Protein AF-A0A6I1GCZ5-F1 (afdb_monomer_lite)

Radius of gyration: 18.18 Å; chains: 1; bounding box: 44×17×54 Å

Sequence (79 aa):
MHAALDELASARARIDRVHADVEEVVAALVAASAIPWSGPAAGAWRARVGAARRSAGVGLSDLTELRALLERLETGPAT

Secondary structure (DSSP, 8-state):
-HHHHHHHHHHHHHHHHHHHHHHHHHHHHHHHHTS---SHHHHHHHHHHHHHHHHHHHHHHHHHHHHHHHHHHHH----

pLDDT: mean 90.88, std 10.21, range [44.0, 98.0]

Structure (mmCIF, N/CA/C/O backbone):
data_AF-A0A6I1GCZ5-F1
#
_entry.id   AF-A0A6I1GCZ5-F1
#
loop_
_atom_site.group_PDB
_atom_site.id
_atom_site.type_symbol
_atom_site.label_atom_id
_atom_site.label_alt_id
_atom_site.label_comp_id
_atom_site.label_asym_id
_atom_site.label_entity_id
_atom_site.label_seq_id
_atom_site.pdbx_PDB_ins_code
_atom_site.Cartn_x
_atom_site.Cartn_y
_atom_site.Cartn_z
_atom_site.occupancy
_atom_site.B_iso_or_equiv
_atom_site.auth_seq_id
_atom_site.auth_comp_id
_atom_site.auth_asym_id
_atom_site.auth_atom_id
_atom_site.pdbx_PDB_model_num
ATOM 1 N N . MET A 1 1 ? -21.185 5.112 22.982 1.00 64.38 1 MET A N 1
ATOM 2 C CA . MET A 1 1 ? -20.715 3.729 22.755 1.00 64.38 1 MET A CA 1
ATOM 3 C C . MET A 1 1 ? -20.860 3.336 21.290 1.00 64.38 1 MET A C 1
ATOM 5 O O . MET A 1 1 ? -19.828 3.132 20.679 1.00 64.38 1 MET A O 1
ATOM 9 N N . HIS A 1 2 ? -22.065 3.356 20.698 1.00 74.44 2 HIS A N 1
ATOM 10 C CA . HIS A 1 2 ? -22.248 3.083 19.257 1.00 74.44 2 HIS A CA 1
ATOM 11 C C . HIS A 1 2 ? -21.380 3.964 18.337 1.00 74.44 2 HIS A C 1
ATOM 13 O O . HIS A 1 2 ? -20.572 3.424 17.598 1.00 74.44 2 HIS A O 1
ATOM 19 N N . ALA A 1 3 ? -21.414 5.295 18.490 1.00 85.12 3 ALA A N 1
ATOM 20 C CA . ALA A 1 3 ? -20.618 6.200 17.644 1.00 85.12 3 ALA A CA 1
ATOM 21 C C . ALA A 1 3 ? -19.095 5.937 17.677 1.00 85.12 3 ALA A C 1
ATOM 23 O O . ALA A 1 3 ? -18.431 6.041 16.655 1.00 85.12 3 ALA A O 1
ATOM 24 N N . ALA A 1 4 ? -18.542 5.548 18.832 1.00 82.44 4 ALA A N 1
ATOM 25 C CA . ALA A 1 4 ? -17.114 5.244 18.952 1.00 82.44 4 ALA A CA 1
ATOM 26 C C . ALA A 1 4 ? -16.743 3.926 18.247 1.00 82.44 4 ALA A C 1
ATOM 28 O O . ALA A 1 4 ? -15.684 3.832 17.639 1.00 82.44 4 ALA A O 1
ATOM 29 N N . LEU A 1 5 ? -17.620 2.917 18.297 1.00 84.69 5 LEU A N 1
ATOM 30 C CA . LEU A 1 5 ? -17.428 1.665 17.557 1.00 84.69 5 LEU A CA 1
ATOM 31 C C . LEU A 1 5 ? -17.556 1.885 16.041 1.00 84.69 5 LEU A C 1
ATOM 33 O O . LEU A 1 5 ? -16.790 1.305 15.277 1.00 84.69 5 LEU A O 1
ATOM 37 N N . ASP A 1 6 ? -18.459 2.769 15.608 1.00 89.38 6 ASP A N 1
ATOM 38 C CA . ASP A 1 6 ? -18.605 3.139 14.195 1.00 89.38 6 ASP A CA 1
ATOM 39 C C . ASP A 1 6 ? -17.359 3.872 13.663 1.00 89.38 6 ASP A C 1
ATOM 41 O O . ASP A 1 6 ? -16.907 3.617 12.542 1.00 89.38 6 ASP A O 1
ATOM 45 N N . GLU A 1 7 ? -16.755 4.749 14.473 1.00 90.00 7 GLU A N 1
ATOM 46 C CA . GLU A 1 7 ? -15.487 5.413 14.147 1.00 90.00 7 GLU A CA 1
ATOM 47 C C . GLU A 1 7 ? -14.333 4.410 13.991 1.00 90.00 7 GLU A C 1
ATOM 49 O O . GLU A 1 7 ? -13.573 4.500 13.022 1.00 90.00 7 GLU A O 1
ATOM 54 N N . LEU A 1 8 ? -14.230 3.419 14.886 1.00 89.69 8 LEU A N 1
ATOM 55 C CA . LEU A 1 8 ? -13.225 2.350 14.796 1.00 89.69 8 LEU A CA 1
ATOM 56 C C . LEU A 1 8 ? -13.428 1.485 13.543 1.00 89.69 8 LEU A C 1
ATOM 58 O O . LEU A 1 8 ? -12.476 1.244 12.795 1.00 89.69 8 LEU A O 1
ATOM 62 N N . ALA A 1 9 ? -14.672 1.102 13.247 1.00 90.06 9 ALA A N 1
ATOM 63 C CA . ALA A 1 9 ? -15.004 0.339 12.047 1.00 90.06 9 ALA A CA 1
ATOM 64 C C . ALA A 1 9 ? -14.662 1.111 10.759 1.00 90.06 9 ALA A C 1
ATOM 66 O O . ALA A 1 9 ? -14.114 0.537 9.812 1.00 90.06 9 ALA A O 1
ATOM 67 N N . SER A 1 10 ? -14.933 2.420 10.733 1.00 93.25 10 SER A N 1
ATOM 68 C CA . SER A 1 10 ? -14.565 3.314 9.629 1.00 93.25 10 SER A CA 1
ATOM 69 C C . SER A 1 10 ? -13.045 3.424 9.462 1.00 93.25 10 SER A C 1
ATOM 71 O O . SER A 1 10 ? -12.530 3.343 8.342 1.00 93.25 10 SER A O 1
ATOM 73 N N . ALA A 1 11 ? -12.305 3.537 10.571 1.00 93.69 11 ALA A N 1
ATOM 74 C CA . ALA A 1 11 ? -10.847 3.566 10.559 1.00 93.69 11 ALA A CA 1
ATOM 75 C C . ALA A 1 11 ? -10.253 2.265 9.995 1.00 93.69 11 ALA A C 1
ATOM 77 O O . ALA A 1 11 ? -9.385 2.327 9.123 1.00 93.69 11 ALA A O 1
ATOM 78 N N . ARG A 1 12 ? -10.771 1.097 10.401 1.00 94.12 12 ARG A N 1
ATOM 79 C CA . ARG A 1 12 ? -10.364 -0.206 9.846 1.00 94.12 12 ARG A CA 1
ATOM 80 C C . ARG A 1 12 ? -10.624 -0.286 8.345 1.00 94.12 12 ARG A C 1
ATOM 82 O O . ARG A 1 12 ? -9.707 -0.582 7.586 1.00 94.12 12 ARG A O 1
ATOM 89 N N . ALA A 1 13 ? -11.834 0.059 7.903 1.00 95.19 13 ALA A N 1
ATOM 90 C CA . ALA A 1 13 ? -12.181 0.041 6.482 1.00 95.19 13 ALA A CA 1
ATOM 91 C C . ALA A 1 13 ? -11.280 0.970 5.649 1.00 95.19 13 ALA A C 1
ATOM 93 O O . ALA A 1 13 ? -10.971 0.684 4.491 1.00 95.19 13 ALA A O 1
ATOM 94 N N . ARG A 1 14 ? -10.842 2.093 6.231 1.00 96.69 14 ARG A N 1
ATOM 95 C CA . ARG A 1 14 ? -9.876 2.991 5.596 1.00 96.69 14 ARG A CA 1
ATOM 96 C C . ARG A 1 14 ? -8.482 2.371 5.521 1.00 96.69 14 ARG A C 1
ATOM 98 O O . ARG A 1 14 ? -7.861 2.488 4.471 1.00 96.69 14 ARG A O 1
ATOM 105 N N . I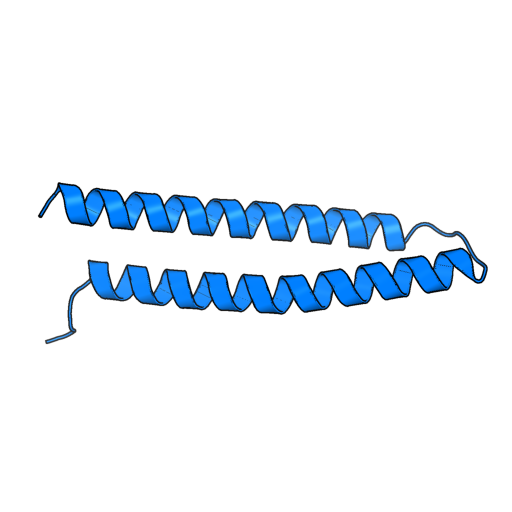LE A 1 15 ? -8.003 1.738 6.591 1.00 96.62 15 ILE A N 1
ATOM 106 C CA . ILE A 1 15 ? -6.706 1.047 6.600 1.00 96.62 15 ILE A CA 1
ATOM 107 C C . ILE A 1 15 ? -6.685 -0.062 5.549 1.00 96.62 15 ILE A C 1
ATOM 109 O O . ILE A 1 15 ? -5.767 -0.088 4.737 1.00 96.62 15 ILE A O 1
ATOM 113 N N . ASP A 1 16 ? -7.716 -0.906 5.505 1.00 95.75 16 ASP A N 1
ATOM 114 C CA . ASP A 1 16 ? -7.801 -2.014 4.547 1.00 95.75 16 ASP A CA 1
ATOM 115 C C . ASP A 1 16 ? -7.790 -1.514 3.096 1.00 95.75 16 ASP A C 1
ATOM 117 O O . ASP A 1 16 ? -7.108 -2.082 2.244 1.00 95.75 16 ASP A O 1
ATOM 121 N N . ARG A 1 17 ? -8.487 -0.402 2.817 1.00 97.81 17 ARG A N 1
ATOM 122 C CA . ARG A 1 17 ? -8.466 0.231 1.492 1.00 97.81 17 ARG A CA 1
ATOM 123 C C . ARG A 1 17 ? -7.077 0.752 1.137 1.00 97.81 17 ARG A C 1
ATOM 125 O O . ARG A 1 17 ? -6.576 0.446 0.066 1.00 97.81 17 ARG A O 1
ATOM 132 N N . VAL A 1 18 ? -6.443 1.506 2.038 1.00 97.38 18 VAL A N 1
ATOM 133 C CA . VAL A 1 18 ? -5.099 2.055 1.790 1.00 97.38 18 VAL A CA 1
ATOM 134 C C . VAL A 1 18 ? -4.078 0.930 1.611 1.00 97.38 18 VAL A C 1
ATOM 136 O O . VAL A 1 18 ? -3.203 1.043 0.759 1.00 97.38 18 VAL A O 1
ATOM 139 N N . HIS A 1 19 ? -4.199 -0.158 2.372 1.00 97.50 19 HIS A N 1
ATOM 140 C CA . HIS A 1 19 ? -3.349 -1.336 2.225 1.00 97.50 19 HIS A CA 1
ATOM 141 C C . HIS A 1 19 ? -3.466 -1.926 0.813 1.00 97.50 19 HIS A C 1
ATOM 143 O O . HIS A 1 19 ? -2.458 -2.049 0.119 1.00 97.50 19 HIS A O 1
ATOM 149 N N . ALA A 1 20 ? -4.696 -2.189 0.357 1.00 97.31 20 ALA A N 1
ATOM 150 C CA . ALA A 1 20 ? -4.959 -2.713 -0.981 1.00 97.31 20 ALA A CA 1
ATOM 151 C C . ALA A 1 20 ? -4.467 -1.767 -2.094 1.00 97.31 20 ALA A C 1
ATOM 153 O O . ALA A 1 20 ? -3.795 -2.214 -3.024 1.00 97.31 20 ALA A O 1
ATOM 154 N N . ASP A 1 21 ? -4.726 -0.461 -1.971 1.00 98.00 21 ASP A N 1
ATOM 155 C CA . ASP A 1 21 ? -4.297 0.547 -2.949 1.00 98.00 21 ASP A CA 1
ATOM 156 C C . ASP A 1 21 ? -2.760 0.583 -3.077 1.00 98.00 21 ASP A C 1
ATOM 158 O O . ASP A 1 21 ? -2.204 0.664 -4.176 1.00 98.00 21 ASP A O 1
ATOM 162 N N . VAL A 1 22 ? -2.041 0.504 -1.950 1.00 97.50 22 VAL A N 1
ATOM 163 C CA . VAL A 1 22 ? -0.571 0.486 -1.932 1.00 97.50 22 VAL A CA 1
ATOM 164 C C . VAL A 1 22 ? -0.031 -0.802 -2.559 1.00 97.50 22 VAL A C 1
ATOM 166 O O . VAL A 1 22 ? 0.917 -0.740 -3.348 1.00 97.50 22 VAL A O 1
ATOM 169 N N . GLU A 1 23 ? -0.621 -1.958 -2.245 1.00 96.75 23 GLU A N 1
ATOM 170 C CA . GLU A 1 23 ? -0.250 -3.241 -2.853 1.00 96.75 23 GLU A CA 1
ATOM 171 C C . GLU A 1 23 ? -0.446 -3.226 -4.376 1.00 96.75 23 GLU A C 1
ATOM 173 O O . GLU A 1 23 ? 0.463 -3.625 -5.113 1.00 96.75 23 GLU A O 1
ATOM 178 N N . GLU A 1 24 ? -1.576 -2.702 -4.857 1.00 97.81 24 GLU A N 1
ATOM 179 C CA . GLU A 1 24 ? -1.887 -2.579 -6.285 1.00 97.81 24 GLU A CA 1
ATOM 180 C C . GLU A 1 24 ? -0.864 -1.696 -7.014 1.00 97.81 24 GLU A C 1
ATOM 182 O O . GLU A 1 24 ? -0.273 -2.104 -8.021 1.00 97.81 24 GLU A O 1
ATOM 187 N N . VAL A 1 25 ? -0.586 -0.503 -6.478 1.00 97.00 25 VAL A N 1
ATOM 188 C CA . VAL A 1 25 ? 0.375 0.438 -7.074 1.00 97.00 25 VAL A CA 1
ATOM 189 C C . VAL A 1 25 ? 1.780 -0.163 -7.124 1.00 97.00 25 VAL A C 1
ATOM 191 O O . VAL A 1 25 ? 2.475 -0.053 -8.141 1.00 97.00 25 VAL A O 1
ATOM 194 N N . VAL A 1 26 ? 2.220 -0.830 -6.053 1.00 96.56 26 VAL A N 1
ATOM 195 C CA . VAL A 1 26 ? 3.535 -1.486 -6.018 1.00 96.56 26 VAL A CA 1
ATOM 196 C C . VAL A 1 26 ? 3.604 -2.625 -7.031 1.00 96.56 26 VAL A C 1
ATOM 198 O O . VAL A 1 26 ? 4.613 -2.743 -7.733 1.00 96.56 26 VAL A O 1
ATOM 201 N N . ALA A 1 27 ? 2.552 -3.437 -7.153 1.00 95.94 27 ALA A N 1
ATOM 202 C CA . ALA A 1 27 ? 2.490 -4.512 -8.137 1.00 95.94 27 ALA A CA 1
ATOM 203 C C . ALA A 1 27 ? 2.606 -3.971 -9.572 1.00 95.94 27 ALA A C 1
ATOM 205 O O . ALA A 1 27 ? 3.407 -4.486 -10.359 1.00 95.94 27 ALA A O 1
ATOM 206 N N . ALA A 1 28 ? 1.899 -2.882 -9.890 1.00 96.38 28 ALA A N 1
ATOM 207 C CA . ALA A 1 28 ? 1.974 -2.224 -11.193 1.00 96.38 28 ALA A CA 1
ATOM 208 C C . ALA A 1 28 ? 3.386 -1.686 -11.498 1.00 96.38 28 ALA A C 1
ATOM 210 O O . ALA A 1 28 ? 3.916 -1.898 -12.593 1.00 96.38 28 ALA A O 1
ATOM 211 N N . LEU A 1 29 ? 4.042 -1.047 -10.521 1.00 95.19 29 LEU A N 1
ATOM 212 C CA . LEU A 1 29 ? 5.419 -0.559 -10.664 1.00 95.19 29 LEU A CA 1
ATOM 213 C C . LEU A 1 29 ? 6.418 -1.701 -10.887 1.00 95.19 29 LEU A C 1
ATOM 215 O O . LEU A 1 29 ? 7.314 -1.591 -11.729 1.00 95.19 29 LEU A O 1
ATOM 219 N N . VAL A 1 30 ? 6.265 -2.807 -10.154 1.00 94.31 30 VAL A N 1
ATOM 220 C CA . VAL A 1 30 ? 7.107 -3.999 -10.314 1.00 94.31 30 VAL A CA 1
ATOM 221 C C . VAL A 1 30 ? 6.916 -4.607 -11.702 1.00 94.31 30 VAL A C 1
ATOM 223 O O . VAL A 1 30 ? 7.914 -4.869 -12.377 1.00 94.31 30 VAL A O 1
ATOM 226 N N . ALA A 1 31 ? 5.676 -4.752 -12.171 1.00 94.00 31 ALA A N 1
ATOM 227 C CA . ALA A 1 31 ? 5.384 -5.239 -13.518 1.00 94.00 31 ALA A CA 1
ATOM 228 C C . ALA A 1 31 ? 6.009 -4.337 -14.598 1.00 94.00 31 ALA A C 1
ATOM 230 O O . ALA A 1 31 ? 6.707 -4.823 -15.488 1.00 94.00 31 ALA A O 1
ATOM 231 N N . ALA A 1 32 ? 5.869 -3.014 -14.470 1.00 89.50 32 ALA A N 1
ATOM 232 C CA . ALA A 1 32 ? 6.491 -2.048 -15.377 1.00 89.50 32 ALA A CA 1
ATOM 233 C C . ALA A 1 32 ? 8.034 -2.104 -15.353 1.00 89.50 32 ALA A C 1
ATOM 235 O O . ALA A 1 32 ? 8.699 -1.797 -16.343 1.00 89.50 32 ALA A O 1
ATOM 236 N N . SER A 1 33 ? 8.641 -2.512 -14.235 1.00 90.62 33 SER A N 1
ATOM 237 C CA . SER A 1 33 ? 10.098 -2.673 -14.118 1.00 90.62 33 SER A CA 1
ATOM 238 C C . SER A 1 33 ? 10.652 -3.927 -14.814 1.00 90.62 33 SER A C 1
ATOM 240 O O . SER A 1 33 ? 11.851 -3.975 -15.121 1.00 90.62 33 SER A O 1
ATOM 242 N N . ALA A 1 34 ? 9.787 -4.905 -15.107 1.00 88.50 34 ALA A N 1
ATOM 243 C CA . ALA A 1 34 ? 10.134 -6.156 -15.781 1.00 88.50 34 ALA A CA 1
ATOM 244 C C . ALA A 1 34 ? 10.187 -6.039 -17.318 1.00 88.50 34 ALA A C 1
ATOM 246 O O . ALA A 1 34 ? 10.629 -6.973 -17.984 1.00 88.50 34 ALA A O 1
ATOM 247 N N . ILE A 1 35 ? 9.785 -4.895 -17.890 1.00 85.44 35 ILE A N 1
ATOM 248 C CA . ILE A 1 35 ? 9.842 -4.641 -19.339 1.00 85.44 35 ILE A CA 1
ATOM 249 C C . ILE A 1 35 ? 11.298 -4.810 -19.841 1.00 85.44 35 ILE A C 1
ATOM 251 O O . ILE A 1 35 ? 12.230 -4.297 -19.202 1.00 85.44 35 ILE A O 1
ATOM 255 N N . PRO A 1 36 ? 11.533 -5.509 -20.973 1.00 83.12 36 PRO A N 1
ATOM 256 C CA . PRO A 1 36 ? 12.867 -5.899 -21.442 1.00 83.12 36 PRO A CA 1
ATOM 257 C C . PRO A 1 36 ? 13.600 -4.766 -22.186 1.00 83.12 36 PRO A C 1
ATOM 259 O O . PRO A 1 36 ? 14.059 -4.925 -23.312 1.00 83.12 36 PRO A O 1
ATOM 262 N N . TRP A 1 37 ? 13.731 -3.606 -21.544 1.00 88.81 37 TRP A N 1
ATOM 263 C CA . TRP A 1 37 ? 14.572 -2.493 -21.999 1.00 88.81 37 TRP A CA 1
ATOM 264 C C . TRP A 1 37 ? 15.865 -2.378 -21.179 1.00 88.81 37 TRP A C 1
ATOM 266 O O . TRP A 1 37 ? 15.922 -2.752 -19.998 1.00 88.81 37 TRP A O 1
ATOM 276 N N . SER A 1 38 ? 16.930 -1.887 -21.813 1.00 89.06 38 SER A N 1
ATOM 277 C CA . SER A 1 38 ? 18.292 -1.865 -21.268 1.00 89.06 38 SER A CA 1
ATOM 278 C C . SER A 1 38 ? 18.908 -0.459 -21.284 1.00 89.06 38 SER A C 1
ATOM 280 O O . SER A 1 38 ? 18.332 0.491 -21.809 1.00 89.06 38 SER A O 1
ATOM 282 N N . GLY A 1 39 ? 20.074 -0.321 -20.646 1.00 93.19 39 GLY A N 1
ATOM 283 C CA . GLY A 1 39 ? 20.816 0.937 -20.533 1.00 93.19 39 GLY A CA 1
ATOM 284 C C . GLY A 1 39 ? 20.681 1.636 -19.169 1.00 93.19 39 GLY A C 1
ATOM 285 O O . GLY A 1 39 ? 19.934 1.179 -18.296 1.00 93.19 39 GLY A O 1
ATOM 286 N N . PRO A 1 40 ? 21.409 2.750 -18.959 1.00 93.12 40 PRO A N 1
ATOM 287 C CA . PRO A 1 40 ? 21.499 3.422 -17.658 1.00 93.12 40 PRO A CA 1
ATOM 288 C C . PRO A 1 40 ? 20.145 3.882 -17.101 1.00 93.12 40 PRO A C 1
ATOM 290 O O . PRO A 1 40 ? 19.881 3.730 -15.908 1.00 93.12 40 PRO A O 1
ATOM 293 N N . ALA A 1 41 ? 19.256 4.377 -17.967 1.00 92.31 41 ALA A N 1
ATOM 294 C CA . ALA A 1 41 ? 17.912 4.807 -17.581 1.00 92.31 41 ALA A CA 1
ATOM 295 C C . ALA A 1 41 ? 17.060 3.642 -17.046 1.00 92.31 41 ALA A C 1
ATOM 297 O O . ALA A 1 41 ? 16.384 3.790 -16.028 1.00 92.31 41 ALA A O 1
ATOM 298 N N . ALA A 1 42 ? 17.152 2.462 -17.670 1.00 92.94 42 ALA A N 1
ATOM 299 C CA . ALA A 1 42 ? 16.451 1.267 -17.209 1.00 92.94 42 ALA A CA 1
ATOM 300 C C . ALA A 1 42 ? 16.976 0.792 -15.839 1.00 92.94 42 ALA A C 1
ATOM 302 O O . ALA A 1 42 ? 16.192 0.385 -14.982 1.00 92.94 42 ALA A O 1
ATOM 303 N N . GLY A 1 43 ? 18.290 0.883 -15.599 1.00 94.06 43 GLY A N 1
ATOM 304 C CA . GLY A 1 43 ? 18.889 0.602 -14.288 1.00 94.06 43 GLY A CA 1
ATOM 305 C C . GLY A 1 43 ? 18.399 1.562 -13.197 1.00 94.06 43 GLY A C 1
ATOM 306 O O . GLY A 1 43 ? 17.949 1.120 -12.138 1.00 94.06 43 GLY A O 1
ATOM 307 N N . ALA A 1 44 ? 18.406 2.867 -13.482 1.00 95.06 44 ALA A N 1
ATOM 308 C CA . ALA A 1 44 ? 17.911 3.893 -12.564 1.00 95.06 44 ALA A CA 1
ATOM 309 C C . ALA A 1 44 ? 16.413 3.726 -12.251 1.00 95.06 44 ALA A C 1
ATOM 311 O O . ALA A 1 44 ? 16.006 3.850 -11.095 1.00 95.06 44 ALA A O 1
ATOM 312 N N . TRP A 1 45 ? 15.596 3.393 -13.255 1.00 93.75 45 TRP A N 1
ATOM 313 C CA . TRP A 1 45 ? 14.177 3.084 -13.076 1.00 93.75 45 TRP A CA 1
ATOM 314 C C . TRP A 1 45 ? 13.962 1.904 -12.121 1.00 93.75 45 TRP A C 1
ATOM 316 O O . TRP A 1 45 ? 13.259 2.043 -11.121 1.00 93.75 45 TRP A O 1
ATOM 326 N N . ARG A 1 46 ? 14.625 0.764 -12.364 1.00 95.12 46 ARG A N 1
ATOM 327 C CA . ARG A 1 46 ? 14.512 -0.429 -11.503 1.00 95.12 46 ARG A CA 1
ATOM 328 C C . ARG A 1 46 ? 14.961 -0.152 -10.069 1.00 95.12 46 ARG A C 1
ATOM 330 O O . ARG A 1 46 ? 14.316 -0.615 -9.131 1.00 95.12 46 ARG A O 1
ATOM 337 N N . ALA A 1 47 ? 16.016 0.642 -9.882 1.00 95.50 47 ALA A N 1
ATOM 338 C CA . ALA A 1 47 ? 16.466 1.054 -8.554 1.00 95.50 47 ALA A CA 1
ATOM 339 C C . ALA A 1 47 ? 15.402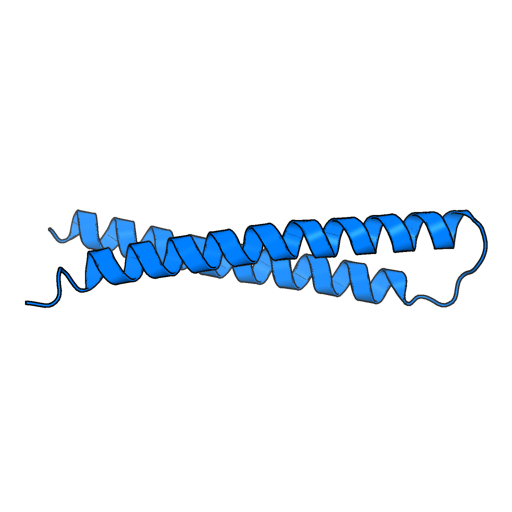 1.886 -7.814 1.00 95.50 47 ALA A C 1
ATOM 341 O O . ALA A 1 47 ? 15.139 1.632 -6.636 1.00 95.50 47 ALA A O 1
ATOM 342 N N . ARG A 1 48 ? 14.747 2.832 -8.507 1.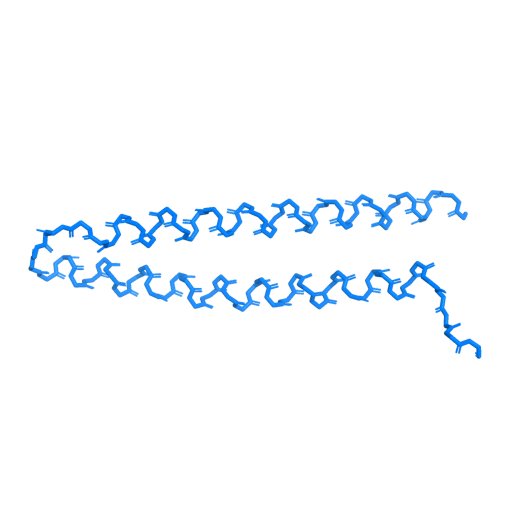00 96.06 48 ARG A N 1
ATOM 343 C CA . ARG A 1 48 ? 13.645 3.636 -7.948 1.00 96.06 48 ARG A CA 1
ATOM 344 C C . ARG A 1 48 ? 12.436 2.776 -7.590 1.00 96.06 48 ARG A C 1
ATOM 346 O O . ARG A 1 48 ? 11.919 2.920 -6.487 1.00 96.06 48 ARG A O 1
ATOM 353 N N . VAL A 1 49 ? 12.039 1.843 -8.458 1.00 96.56 49 VAL A N 1
ATOM 354 C CA . VAL A 1 49 ? 10.961 0.879 -8.166 1.00 96.56 49 VAL A CA 1
ATOM 355 C C . VAL A 1 49 ? 11.311 0.018 -6.950 1.00 96.56 49 VAL A C 1
ATOM 357 O O . VAL A 1 49 ? 10.488 -0.149 -6.053 1.00 96.56 49 VAL A O 1
ATOM 360 N N . GLY A 1 50 ? 12.549 -0.474 -6.857 1.00 96.75 50 GLY A N 1
ATOM 361 C CA . GLY A 1 50 ? 13.017 -1.233 -5.696 1.00 96.75 50 GLY A CA 1
ATOM 362 C C . GLY A 1 50 ? 12.987 -0.426 -4.393 1.00 96.75 50 GLY A C 1
ATOM 363 O O . GLY A 1 50 ? 12.624 -0.964 -3.348 1.00 96.75 50 GLY A O 1
ATOM 364 N N . ALA A 1 51 ? 13.336 0.863 -4.440 1.00 96.81 51 ALA A N 1
ATOM 365 C CA . ALA A 1 51 ? 13.233 1.761 -3.290 1.00 96.81 51 ALA A CA 1
ATOM 366 C C . ALA A 1 51 ? 11.772 2.020 -2.890 1.00 96.81 51 ALA A C 1
ATOM 368 O O . ALA A 1 51 ? 11.443 1.907 -1.711 1.00 96.81 51 ALA A O 1
ATOM 369 N N . ALA A 1 52 ? 10.894 2.281 -3.864 1.00 95.50 52 ALA A N 1
ATOM 370 C CA . ALA A 1 52 ? 9.463 2.465 -3.633 1.00 95.50 52 ALA A CA 1
ATOM 371 C C . ALA A 1 52 ? 8.829 1.220 -2.995 1.00 95.50 52 ALA A C 1
ATOM 373 O O . ALA A 1 52 ? 8.146 1.338 -1.984 1.00 95.50 52 ALA A O 1
ATOM 374 N N . ARG A 1 53 ? 9.140 0.018 -3.504 1.00 97.19 53 ARG A N 1
ATOM 375 C CA . ARG A 1 53 ? 8.672 -1.253 -2.929 1.00 97.19 53 ARG A CA 1
ATOM 376 C C . ARG A 1 53 ? 9.100 -1.427 -1.470 1.00 97.19 53 ARG A C 1
ATOM 378 O O . ARG A 1 53 ? 8.295 -1.861 -0.655 1.00 97.19 53 ARG A O 1
ATOM 385 N N . ARG A 1 54 ? 10.354 -1.107 -1.127 1.00 97.56 54 ARG A N 1
ATOM 386 C CA . ARG A 1 54 ? 10.830 -1.190 0.267 1.00 97.56 54 ARG A CA 1
ATOM 387 C C . ARG A 1 54 ? 10.112 -0.193 1.171 1.00 97.56 54 ARG A C 1
ATOM 389 O O . ARG A 1 54 ? 9.688 -0.573 2.254 1.00 97.56 54 ARG A O 1
ATOM 396 N N . SER A 1 55 ? 9.950 1.049 0.714 1.00 97.25 55 SER A N 1
ATOM 397 C CA . SER A 1 55 ? 9.220 2.079 1.461 1.00 97.25 55 SER A CA 1
ATOM 398 C C . SER A 1 55 ? 7.760 1.689 1.687 1.00 97.25 55 SER A C 1
ATOM 400 O O . SER A 1 55 ? 7.249 1.862 2.787 1.00 97.25 55 SER A O 1
ATOM 402 N N . ALA A 1 56 ? 7.104 1.137 0.665 1.00 97.06 56 ALA A N 1
ATOM 403 C CA . ALA A 1 56 ? 5.743 0.636 0.776 1.00 97.06 56 ALA A CA 1
ATOM 404 C C . ALA A 1 56 ? 5.653 -0.533 1.763 1.00 97.06 56 ALA A C 1
ATOM 406 O O . ALA A 1 56 ? 4.749 -0.551 2.581 1.00 97.06 56 ALA A O 1
ATOM 407 N N . GLY A 1 57 ? 6.621 -1.457 1.753 1.00 97.50 57 GLY A N 1
ATOM 408 C CA . GLY A 1 57 ? 6.675 -2.554 2.723 1.00 97.50 57 GLY A CA 1
ATOM 409 C C . GLY A 1 57 ? 6.729 -2.084 4.181 1.00 97.50 57 GLY A C 1
ATOM 410 O O . GLY A 1 57 ? 6.075 -2.680 5.025 1.00 97.50 57 GLY A O 1
ATOM 411 N N . VAL A 1 58 ? 7.452 -0.995 4.474 1.00 97.50 58 VAL A N 1
ATOM 412 C CA . VAL A 1 58 ? 7.433 -0.374 5.813 1.00 97.50 58 VAL A CA 1
ATOM 413 C C . VAL A 1 58 ? 6.040 0.176 6.130 1.00 97.50 58 VAL A C 1
ATOM 415 O O . VAL A 1 58 ? 5.470 -0.178 7.153 1.00 97.50 58 VAL A O 1
ATOM 418 N N . GLY A 1 59 ? 5.447 0.952 5.218 1.00 96.25 59 GLY A N 1
ATOM 419 C CA . GLY A 1 59 ? 4.112 1.521 5.431 1.00 96.25 59 GLY A CA 1
ATOM 420 C C . GLY A 1 59 ? 2.998 0.474 5.571 1.00 96.25 59 GLY A C 1
ATOM 421 O O . GLY A 1 59 ? 2.086 0.658 6.369 1.00 96.25 59 GLY A O 1
ATOM 422 N N . LEU A 1 60 ? 3.064 -0.641 4.836 1.00 97.12 60 LEU A N 1
ATOM 423 C CA . LEU A 1 60 ? 2.115 -1.755 4.966 1.00 97.12 60 LEU A CA 1
ATOM 424 C C . LEU A 1 60 ? 2.248 -2.452 6.330 1.00 97.12 60 LEU A C 1
ATOM 426 O O . LEU A 1 60 ? 1.233 -2.802 6.937 1.00 97.12 60 LEU A O 1
ATOM 430 N N . SER A 1 61 ? 3.474 -2.604 6.843 1.00 97.38 61 SER A N 1
ATOM 431 C CA . SER A 1 61 ? 3.703 -3.088 8.211 1.00 97.38 61 SER A CA 1
ATOM 432 C C . SER A 1 61 ? 3.093 -2.139 9.244 1.00 97.38 61 SER A C 1
ATOM 434 O O . SER A 1 61 ? 2.342 -2.595 10.103 1.00 97.38 61 SER A O 1
ATOM 436 N N . ASP A 1 62 ? 3.310 -0.827 9.109 1.00 95.94 62 ASP A N 1
ATOM 437 C CA . ASP A 1 62 ? 2.730 0.176 10.015 1.00 95.94 62 ASP A CA 1
ATOM 438 C C . ASP A 1 62 ? 1.188 0.132 9.996 1.00 95.94 62 ASP A C 1
ATOM 440 O O . ASP A 1 62 ? 0.534 0.183 11.038 1.00 95.94 62 ASP A O 1
ATOM 444 N N . LEU A 1 63 ? 0.581 -0.016 8.812 1.00 95.81 63 LEU A N 1
ATOM 445 C CA . LEU A 1 63 ? -0.870 -0.181 8.661 1.00 95.81 63 LEU A CA 1
ATOM 446 C C . LEU A 1 63 ? -1.380 -1.470 9.321 1.00 95.81 63 LEU A C 1
ATOM 448 O O . LEU A 1 63 ? -2.447 -1.459 9.939 1.00 95.81 63 LEU A O 1
ATOM 452 N N . THR A 1 64 ? -0.615 -2.559 9.232 1.00 95.88 64 THR A N 1
ATOM 453 C CA . THR A 1 64 ? -0.931 -3.832 9.895 1.00 95.88 64 THR A CA 1
ATOM 454 C C . THR A 1 64 ? -0.896 -3.683 11.418 1.00 95.88 64 THR A C 1
ATOM 456 O O . THR A 1 64 ? -1.811 -4.140 12.106 1.00 95.88 64 THR A O 1
ATOM 459 N N . GLU A 1 65 ? 0.107 -2.989 11.961 1.00 95.81 65 GLU A N 1
ATOM 460 C CA . GLU A 1 65 ? 0.203 -2.696 13.397 1.00 95.81 65 GLU A CA 1
ATOM 461 C C . GLU A 1 65 ? -0.949 -1.806 13.884 1.00 95.81 65 GLU A C 1
ATOM 463 O O . GLU A 1 65 ? -1.561 -2.088 14.920 1.00 95.81 65 GLU A O 1
ATOM 468 N N . LEU A 1 66 ? -1.299 -0.766 13.118 1.00 94.56 66 LEU A N 1
ATOM 469 C CA . LEU A 1 66 ? -2.443 0.102 13.410 1.00 94.56 66 LEU A CA 1
ATOM 470 C C . LEU A 1 66 ? -3.761 -0.675 13.405 1.00 94.56 66 LEU A C 1
ATOM 472 O O . LEU A 1 66 ? -4.584 -0.492 14.303 1.00 94.56 66 LEU A O 1
ATOM 476 N N . ARG A 1 67 ? -3.957 -1.578 12.441 1.00 94.38 67 ARG A N 1
ATOM 477 C CA . ARG A 1 67 ? -5.136 -2.447 12.402 1.00 94.38 67 ARG A CA 1
ATOM 478 C C . ARG A 1 67 ? -5.216 -3.346 13.638 1.00 94.38 67 ARG A C 1
ATOM 480 O O . ARG A 1 67 ? -6.271 -3.408 14.264 1.00 94.38 67 ARG A O 1
ATOM 487 N N . ALA A 1 68 ? -4.107 -3.960 14.046 1.00 92.50 68 ALA A N 1
ATOM 488 C CA . ALA A 1 68 ? -4.055 -4.787 15.253 1.00 92.50 68 ALA A CA 1
ATOM 489 C C . ALA A 1 68 ? -4.308 -3.983 16.547 1.00 92.50 68 ALA A C 1
ATOM 491 O O . ALA A 1 68 ? -4.822 -4.512 17.535 1.00 92.50 68 ALA A O 1
ATOM 492 N N . LEU A 1 69 ? -3.942 -2.698 16.584 1.00 92.56 69 LEU A N 1
ATOM 493 C CA . LEU A 1 69 ? -4.296 -1.795 17.685 1.00 92.56 69 LEU A CA 1
ATOM 494 C C . LEU A 1 69 ? -5.802 -1.507 17.724 1.00 92.56 69 LEU A C 1
ATOM 496 O O . LEU A 1 69 ? -6.391 -1.574 18.801 1.00 92.56 69 LEU A O 1
ATOM 500 N N . LEU A 1 70 ? -6.425 -1.234 16.573 1.00 91.44 70 LEU A N 1
ATOM 501 C CA . LEU A 1 70 ? -7.873 -1.017 16.482 1.00 91.44 70 LEU A CA 1
ATOM 502 C C . LEU A 1 70 ? -8.660 -2.262 16.906 1.00 91.44 70 LEU A C 1
ATOM 504 O O . LEU A 1 70 ? -9.575 -2.151 17.714 1.00 91.44 70 LEU A O 1
ATOM 508 N N . GLU A 1 71 ? -8.263 -3.446 16.436 1.00 88.62 71 GLU A N 1
ATOM 509 C CA . GLU A 1 71 ? -8.908 -4.714 16.806 1.00 88.62 71 GLU A CA 1
ATOM 510 C C . GLU A 1 71 ? -8.855 -4.952 18.327 1.00 88.62 71 GLU A C 1
ATOM 512 O O . GLU A 1 71 ? -9.856 -5.336 18.930 1.00 88.62 71 GLU A O 1
ATOM 517 N N . ARG A 1 72 ? -7.733 -4.625 18.986 1.00 89.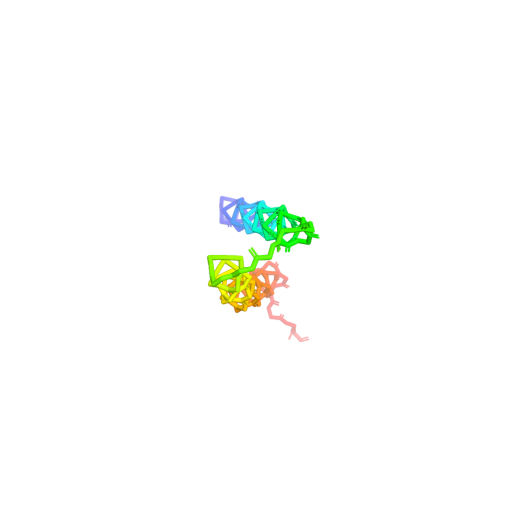31 72 ARG A N 1
ATOM 518 C CA . ARG A 1 72 ? -7.618 -4.706 20.456 1.00 89.31 72 ARG A CA 1
ATOM 519 C C . ARG A 1 72 ? -8.536 -3.733 21.197 1.00 89.31 72 ARG A C 1
ATOM 521 O O . ARG A 1 72 ? -9.014 -4.062 22.281 1.00 89.31 72 ARG A O 1
ATOM 528 N N . LEU A 1 73 ? -8.764 -2.539 20.647 1.00 87.19 73 LEU A N 1
ATOM 529 C CA . LEU A 1 73 ? -9.698 -1.569 21.229 1.00 87.19 73 LEU A CA 1
ATOM 530 C C . LEU A 1 73 ? -11.150 -2.054 21.121 1.00 87.19 73 LEU A C 1
ATOM 532 O O . LEU A 1 73 ? -11.934 -1.815 22.037 1.00 87.19 73 LEU A O 1
ATOM 536 N N . GLU A 1 74 ? -11.495 -2.757 20.040 1.00 82.00 74 GLU A N 1
ATOM 537 C CA . GLU A 1 74 ? -12.827 -3.334 19.831 1.00 82.00 74 GLU A CA 1
ATOM 538 C C . GLU A 1 74 ? -13.109 -4.524 20.765 1.00 82.00 74 GLU A C 1
ATOM 540 O O . GLU A 1 74 ? -14.223 -4.649 21.272 1.00 82.00 74 GLU A O 1
ATOM 545 N N . THR A 1 75 ? -12.120 -5.389 21.026 1.00 82.19 75 THR A N 1
ATOM 546 C CA . THR A 1 75 ? -12.313 -6.605 21.843 1.00 82.19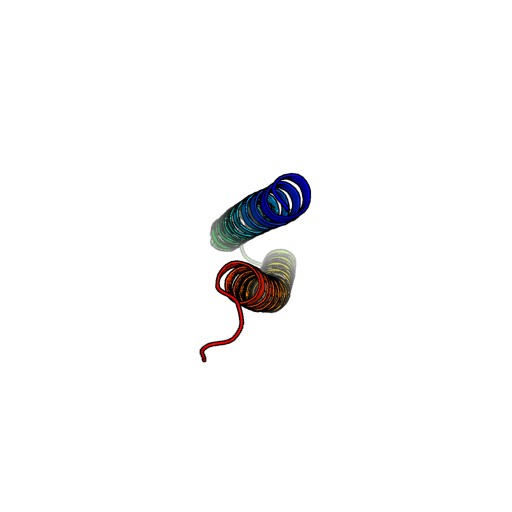 75 THR A CA 1
ATOM 547 C C . THR A 1 75 ? -12.238 -6.372 23.355 1.00 82.19 75 THR A C 1
ATOM 549 O O . THR A 1 75 ? -12.593 -7.265 24.122 1.00 82.19 75 THR A O 1
ATOM 552 N N . GLY A 1 76 ? -11.790 -5.190 23.795 1.00 67.56 76 GLY A N 1
ATOM 553 C CA . GLY A 1 76 ? -11.537 -4.886 25.207 1.00 67.56 76 GLY A CA 1
ATOM 554 C C . GLY A 1 76 ? -10.328 -5.646 25.787 1.00 67.56 76 GLY A C 1
ATOM 555 O O . GLY A 1 76 ? -9.763 -6.522 25.125 1.00 67.56 76 GLY A O 1
ATOM 556 N N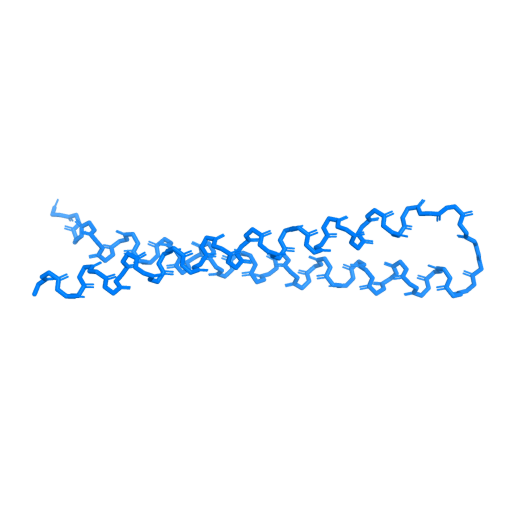 . PRO A 1 77 ? -9.875 -5.311 27.013 1.00 56.56 77 PRO A N 1
ATOM 557 C CA . PRO A 1 77 ? -8.825 -6.074 27.680 1.00 56.56 77 PRO A CA 1
ATOM 558 C C . PRO A 1 77 ? -9.310 -7.506 27.931 1.00 56.56 77 PRO A C 1
ATOM 560 O O . PRO A 1 77 ? -10.403 -7.704 28.462 1.00 56.56 77 PRO A O 1
ATOM 563 N N . ALA A 1 78 ? -8.487 -8.495 27.571 1.00 51.78 78 ALA A N 1
ATOM 564 C CA . ALA A 1 78 ? -8.696 -9.871 28.000 1.00 51.78 78 ALA A CA 1
ATOM 565 C C . ALA A 1 78 ? -8.625 -9.904 29.535 1.00 51.78 78 ALA A C 1
ATOM 567 O O . ALA A 1 78 ? -7.552 -9.705 30.105 1.00 51.78 78 ALA A O 1
ATOM 568 N N . THR A 1 79 ? -9.782 -10.048 30.180 1.00 44.00 79 THR A N 1
ATOM 569 C CA . THR A 1 79 ? -9.912 -10.379 31.608 1.00 44.00 79 THR A CA 1
ATOM 570 C C . THR A 1 79 ? -9.204 -11.675 31.948 1.00 44.00 79 THR A C 1
ATOM 572 O O . THR A 1 79 ? -9.355 -12.627 31.147 1.00 44.00 79 THR A O 1
#

Foldseek 3Di:
DVVVLVVLVVLLVVLVVVLVVLVVVLVVLVVVLPPPDDDPVNVVSVVVSVVSNVVSVVVSVVSVVVNVVSVDVVVDDDD